Protein AF-A0A1B8P5H7-F1 (afdb_monomer)

Mean predicted aligned error: 11.36 Å

Structure (mmCIF, N/CA/C/O backbone):
data_AF-A0A1B8P5H7-F1
#
_entry.id   AF-A0A1B8P5H7-F1
#
loop_
_atom_site.group_PDB
_atom_site.id
_atom_site.type_symbol
_atom_site.label_atom_id
_atom_site.label_alt_id
_atom_site.label_comp_id
_atom_site.label_asym_id
_atom_site.label_entity_id
_atom_site.label_seq_id
_atom_site.pdbx_PDB_ins_code
_atom_site.Cartn_x
_atom_site.Cartn_y
_atom_site.Cartn_z
_atom_site.occupancy
_atom_site.B_iso_or_equiv
_atom_site.auth_seq_id
_atom_site.auth_comp_id
_atom_site.auth_asym_id
_atom_site.auth_atom_id
_atom_site.pdbx_PDB_model_num
ATOM 1 N N . MET A 1 1 ? -16.781 -9.753 8.080 1.00 88.38 1 MET A N 1
ATOM 2 C CA . MET A 1 1 ? -17.888 -10.670 7.690 1.00 88.38 1 MET A CA 1
ATOM 3 C C . MET A 1 1 ? -17.385 -12.105 7.788 1.00 88.38 1 MET A C 1
ATOM 5 O O . MET A 1 1 ? -16.204 -12.297 7.540 1.00 88.38 1 MET A O 1
ATOM 9 N N . ALA A 1 2 ? -18.211 -13.088 8.163 1.00 94.56 2 ALA A N 1
ATOM 10 C CA . ALA A 1 2 ? -17.795 -14.497 8.122 1.00 94.56 2 ALA A CA 1
ATOM 11 C C . ALA A 1 2 ? -17.475 -14.923 6.677 1.00 94.56 2 ALA A C 1
ATOM 13 O O . ALA A 1 2 ? -18.180 -14.524 5.748 1.00 94.56 2 ALA A O 1
ATOM 14 N N . ALA A 1 3 ? -16.404 -15.689 6.479 1.00 95.00 3 ALA A N 1
ATOM 15 C CA . ALA A 1 3 ? -16.025 -16.172 5.157 1.00 95.00 3 ALA A CA 1
ATOM 16 C C . ALA A 1 3 ? -16.989 -17.295 4.712 1.00 95.00 3 ALA A C 1
ATOM 18 O O . ALA A 1 3 ? -17.186 -18.250 5.467 1.00 95.00 3 ALA A O 1
ATOM 19 N N . PRO A 1 4 ? -17.603 -17.210 3.516 1.00 94.81 4 PRO A N 1
ATOM 20 C CA . PRO A 1 4 ? -18.541 -18.230 3.050 1.00 94.81 4 PRO A CA 1
ATOM 21 C C . PRO A 1 4 ? -17.896 -19.618 2.958 1.00 94.81 4 PRO A C 1
ATOM 23 O O . PRO A 1 4 ? -16.794 -19.756 2.435 1.00 94.81 4 PRO A O 1
ATOM 26 N N . GLY A 1 5 ? -18.595 -20.650 3.439 1.00 95.56 5 GLY A N 1
ATOM 27 C CA . GLY A 1 5 ? -18.156 -22.047 3.319 1.00 95.56 5 GLY A CA 1
ATOM 28 C C . GLY A 1 5 ? -17.014 -22.468 4.251 1.00 95.56 5 GLY A C 1
ATOM 29 O O . GLY A 1 5 ? -16.536 -23.592 4.130 1.00 95.56 5 GLY A O 1
ATOM 30 N N . LEU A 1 6 ? -16.583 -21.610 5.183 1.00 96.38 6 LEU A N 1
ATOM 31 C CA . LEU A 1 6 ? -15.494 -21.900 6.117 1.00 96.38 6 LEU A CA 1
ATOM 32 C C . LEU A 1 6 ? -15.963 -21.770 7.570 1.00 96.38 6 LEU A C 1
ATOM 34 O O . LEU A 1 6 ? -16.534 -20.755 7.968 1.00 96.38 6 LEU A O 1
ATOM 38 N N . SER A 1 7 ? -15.683 -22.787 8.387 1.00 94.88 7 SER A N 1
ATOM 39 C CA . SER A 1 7 ? -15.862 -22.701 9.837 1.00 94.88 7 SER A CA 1
ATOM 40 C C . SER A 1 7 ? -14.762 -21.830 10.446 1.00 94.88 7 SER A C 1
ATOM 42 O O . SER A 1 7 ? -13.586 -22.072 10.180 1.00 94.88 7 SER A O 1
ATOM 44 N N . ASN A 1 8 ? -15.128 -20.873 11.306 1.00 96.12 8 ASN A N 1
ATOM 45 C CA . ASN A 1 8 ? -14.177 -20.050 12.067 1.00 96.12 8 ASN A CA 1
ATOM 46 C C . ASN A 1 8 ? -13.238 -19.182 11.198 1.00 96.12 8 ASN A C 1
ATOM 48 O O . ASN A 1 8 ? -12.050 -19.052 11.491 1.00 96.12 8 ASN A O 1
ATOM 52 N N . ALA A 1 9 ? -13.757 -18.594 10.118 1.00 97.12 9 ALA A N 1
ATOM 53 C CA . ALA A 1 9 ? -13.001 -17.698 9.247 1.00 97.12 9 ALA A CA 1
ATOM 54 C C . ALA A 1 9 ? -13.746 -16.379 9.007 1.00 97.12 9 ALA A C 1
ATOM 56 O O . ALA A 1 9 ? -14.971 -16.350 8.863 1.00 97.12 9 ALA A O 1
ATOM 57 N N . TRP A 1 10 ? -12.993 -15.279 8.924 1.00 97.06 10 TRP A N 1
ATOM 58 C CA . TRP A 1 10 ? -13.527 -13.930 8.741 1.00 97.06 10 TRP A CA 1
ATOM 59 C C . TRP A 1 10 ? -12.753 -13.155 7.677 1.00 97.06 10 TRP A C 1
ATOM 61 O O . TRP A 1 10 ? -11.542 -13.285 7.542 1.00 97.06 10 TRP A O 1
ATOM 71 N N . ILE A 1 11 ? -13.478 -12.308 6.949 1.00 95.00 11 ILE A N 1
ATOM 72 C CA . ILE A 1 11 ? -12.952 -11.344 5.986 1.00 95.00 11 ILE A CA 1
ATOM 73 C C . ILE A 1 11 ? -12.923 -9.974 6.660 1.00 95.00 11 ILE A C 1
ATOM 75 O O . ILE A 1 11 ? -13.972 -9.461 7.086 1.00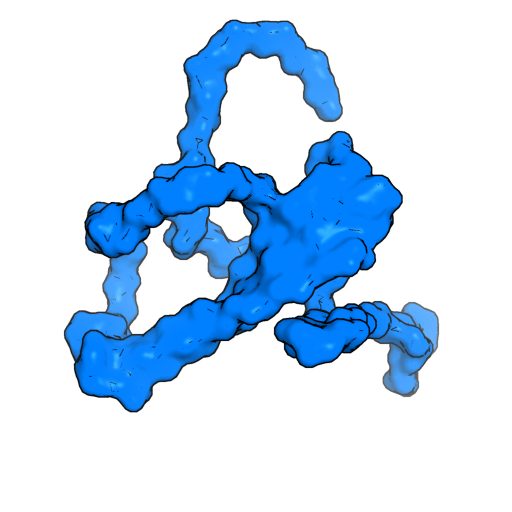 95.00 11 ILE A O 1
ATOM 79 N N . VAL A 1 12 ? -11.725 -9.395 6.727 1.00 95.94 12 VAL A N 1
ATOM 80 C CA . VAL A 1 12 ? -11.506 -8.006 7.140 1.00 95.94 12 VAL A CA 1
ATOM 81 C C . VAL A 1 12 ? -12.049 -7.085 6.037 1.00 95.94 12 VAL A C 1
ATOM 83 O O 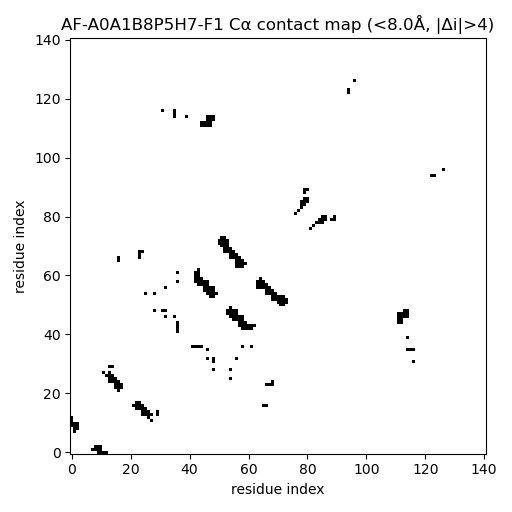. VAL A 1 12 ? -11.755 -7.309 4.857 1.00 95.94 12 VAL A O 1
ATOM 86 N N . PRO A 1 13 ? -12.913 -6.108 6.363 1.00 96.00 13 PRO A N 1
ATOM 87 C CA . PRO A 1 13 ? -13.400 -5.162 5.371 1.00 96.00 13 PRO A CA 1
ATOM 88 C C . PRO A 1 13 ? -12.282 -4.202 4.956 1.00 96.00 13 PRO A C 1
ATOM 90 O O . PRO A 1 13 ? -11.480 -3.784 5.783 1.00 96.00 13 PRO A O 1
ATOM 93 N N . GLY A 1 14 ? -12.290 -3.809 3.683 1.00 96.31 14 GLY A N 1
ATOM 94 C CA . GLY A 1 14 ? -11.490 -2.677 3.227 1.00 96.31 14 GLY A CA 1
ATOM 95 C C . GLY A 1 14 ? -12.060 -1.344 3.718 1.00 96.31 14 GLY A C 1
ATOM 96 O O . GLY A 1 14 ? -13.134 -1.288 4.327 1.00 96.31 14 GLY A O 1
ATOM 97 N N . LEU A 1 15 ? -11.362 -0.260 3.394 1.00 96.94 15 LEU A N 1
ATOM 98 C CA . LEU A 1 15 ? -11.738 1.099 3.774 1.00 96.94 15 LEU A CA 1
ATOM 99 C C . LEU A 1 15 ? -12.077 1.941 2.547 1.00 96.94 15 LEU A C 1
ATOM 101 O O . LEU A 1 15 ? -11.575 1.703 1.447 1.00 96.94 15 LEU A O 1
ATOM 105 N N . LYS A 1 16 ? -12.925 2.950 2.755 1.00 97.31 16 LYS A N 1
ATOM 106 C CA . LYS A 1 16 ? -13.218 3.987 1.766 1.00 97.31 16 LYS A CA 1
ATOM 107 C C . LYS A 1 16 ? -13.197 5.366 2.411 1.00 97.31 16 LYS A C 1
ATOM 109 O O . LYS A 1 16 ? -13.643 5.510 3.549 1.00 97.31 16 LYS A O 1
ATOM 114 N N . VAL A 1 17 ? -12.753 6.363 1.659 1.00 96.81 17 VAL A N 1
ATOM 115 C CA . VAL A 1 17 ? -12.954 7.784 1.958 1.00 96.81 17 VAL A CA 1
ATOM 116 C C . VAL A 1 17 ? -13.940 8.332 0.938 1.00 96.81 17 VAL A C 1
ATOM 118 O O . VAL A 1 17 ? -13.862 7.997 -0.242 1.00 96.81 17 VAL A O 1
ATOM 121 N N . VAL A 1 18 ? -14.908 9.117 1.409 1.00 96.31 18 VAL A N 1
ATOM 122 C CA . VAL A 1 18 ? -15.905 9.780 0.564 1.00 96.31 18 VAL A CA 1
ATOM 123 C C . VAL A 1 18 ? -16.097 11.198 1.091 1.00 96.31 18 VAL A C 1
ATOM 125 O O . VAL A 1 18 ? -16.643 11.386 2.178 1.00 96.31 18 VAL A O 1
ATOM 128 N N . ARG A 1 19 ? -15.602 12.174 0.334 1.00 95.12 19 ARG A N 1
ATOM 129 C CA . ARG A 1 19 ? -15.739 13.622 0.528 1.00 95.12 19 ARG A CA 1
ATOM 130 C C . ARG A 1 19 ? -15.949 14.262 -0.848 1.00 95.12 19 ARG A C 1
ATOM 132 O O . ARG A 1 19 ? -15.686 13.616 -1.861 1.00 95.12 19 ARG A O 1
ATOM 139 N N . ASP A 1 20 ? -16.403 15.508 -0.890 1.00 95.06 20 ASP A N 1
ATOM 140 C CA . ASP A 1 20 ? -16.727 16.185 -2.156 1.00 95.06 20 ASP A CA 1
ATOM 141 C C . ASP A 1 20 ? -15.514 16.323 -3.096 1.00 95.06 20 ASP A C 1
ATOM 143 O O . ASP A 1 20 ? -15.665 16.289 -4.315 1.00 95.06 20 ASP A O 1
ATOM 147 N N . ASP A 1 21 ? -14.309 16.441 -2.536 1.00 94.50 21 ASP A N 1
ATOM 148 C CA . ASP A 1 21 ? -13.041 16.619 -3.249 1.00 94.50 21 ASP A CA 1
ATOM 149 C C . ASP A 1 21 ? -12.184 15.345 -3.328 1.00 94.50 21 ASP A C 1
ATOM 151 O O . ASP A 1 21 ? -11.164 15.333 -4.021 1.00 94.50 21 ASP A O 1
ATOM 155 N N . HIS A 1 22 ? -12.573 14.274 -2.627 1.00 93.31 22 HIS A N 1
ATOM 156 C CA . HIS A 1 22 ? -11.759 13.069 -2.496 1.00 93.31 22 HIS A CA 1
ATOM 157 C C . HIS A 1 22 ? -12.596 11.805 -2.294 1.00 93.31 22 HIS A C 1
ATOM 159 O O . HIS A 1 22 ? -13.338 11.663 -1.317 1.00 93.31 22 HIS A O 1
ATOM 165 N N . VAL A 1 23 ? -12.422 10.843 -3.199 1.00 96.69 23 VAL A N 1
ATOM 166 C CA . VAL A 1 23 ? -13.029 9.512 -3.113 1.00 96.69 23 VAL A CA 1
ATOM 167 C C . VAL A 1 23 ? -11.946 8.474 -3.346 1.00 96.69 23 VAL A C 1
ATOM 169 O O . VAL A 1 23 ? -11.295 8.473 -4.388 1.00 96.69 23 VAL A O 1
ATOM 172 N N . ASP A 1 24 ? -11.765 7.574 -2.385 1.00 97.50 24 ASP A N 1
ATOM 173 C CA . ASP A 1 24 ? -10.683 6.594 -2.438 1.00 97.50 24 ASP A CA 1
ATOM 174 C C . ASP A 1 24 ? -11.066 5.289 -1.737 1.00 97.50 24 ASP A C 1
ATOM 176 O O . ASP A 1 24 ? -11.937 5.264 -0.862 1.00 97.50 24 ASP A O 1
ATOM 180 N N . VAL A 1 25 ? -10.418 4.192 -2.126 1.00 97.69 25 VAL A N 1
ATOM 181 C CA . VAL A 1 25 ? -10.640 2.846 -1.588 1.00 97.69 25 VAL A CA 1
ATOM 182 C C . VAL A 1 25 ? -9.320 2.103 -1.370 1.00 97.69 25 VAL A C 1
ATOM 184 O O . VAL A 1 25 ? -8.349 2.245 -2.120 1.00 97.69 25 VAL A O 1
ATOM 187 N N . MET A 1 26 ? -9.291 1.248 -0.352 1.00 96.62 26 MET A N 1
ATOM 188 C CA . MET A 1 26 ? -8.218 0.273 -0.137 1.00 96.62 26 MET A CA 1
ATOM 189 C C . MET A 1 26 ? -8.780 -1.047 0.387 1.00 96.62 26 MET A C 1
ATOM 191 O O . MET A 1 26 ? -9.878 -1.079 0.957 1.00 96.62 26 MET A O 1
ATOM 195 N N . ARG A 1 27 ? -8.046 -2.141 0.165 1.00 96.50 27 ARG A N 1
ATOM 196 C CA . ARG A 1 27 ? -8.417 -3.475 0.642 1.00 96.50 27 ARG A CA 1
ATOM 197 C C . ARG A 1 27 ? -7.162 -4.329 0.815 1.00 96.50 27 ARG A C 1
ATOM 199 O O . ARG A 1 27 ? -6.583 -4.798 -0.160 1.00 96.50 27 ARG A O 1
ATOM 206 N N . GLY A 1 28 ? -6.843 -4.626 2.067 1.00 95.38 28 GLY A N 1
ATOM 207 C CA . GLY A 1 28 ? -5.657 -5.342 2.517 1.00 95.38 28 GLY A CA 1
ATOM 208 C C . GLY A 1 28 ? -4.616 -4.401 3.126 1.00 95.38 28 GLY A C 1
ATOM 209 O O . GLY A 1 28 ? -3.998 -4.743 4.136 1.00 95.38 28 GLY A O 1
ATOM 210 N N . GLU A 1 29 ? -4.441 -3.202 2.565 1.00 97.19 29 GLU A N 1
ATOM 211 C CA . GLU A 1 29 ? -3.478 -2.211 3.056 1.00 97.19 29 GLU A CA 1
ATOM 212 C C . GLU A 1 29 ? -3.843 -1.667 4.442 1.00 97.19 29 GLU A C 1
ATOM 214 O O . GLU A 1 29 ? -2.947 -1.315 5.210 1.00 97.19 29 GLU A O 1
ATOM 219 N N . GLU A 1 30 ? -5.127 -1.669 4.818 1.00 95.56 30 GLU A N 1
ATOM 220 C CA . GLU A 1 30 ? -5.567 -1.259 6.154 1.00 95.56 30 GLU A CA 1
ATOM 221 C C . GLU A 1 30 ? -4.925 -2.109 7.255 1.00 95.56 30 GLU A C 1
ATOM 223 O O . GLU A 1 30 ? -4.481 -1.585 8.276 1.00 95.56 30 GLU A O 1
ATOM 228 N N . VAL A 1 31 ? -4.797 -3.418 7.021 1.00 95.31 31 VAL A N 1
ATOM 229 C CA . VAL A 1 31 ? -4.181 -4.345 7.975 1.00 95.31 31 VAL A CA 1
ATOM 230 C C . VAL A 1 31 ? -2.684 -4.066 8.096 1.00 95.31 31 VAL A C 1
ATOM 232 O O . VAL A 1 31 ? -2.137 -4.090 9.198 1.00 95.31 31 VAL A O 1
ATOM 235 N N . GLN A 1 32 ? -2.022 -3.755 6.978 1.00 94.88 32 GLN A N 1
ATOM 236 C CA . GLN A 1 32 ? -0.604 -3.396 6.972 1.00 94.88 32 GLN A CA 1
ATOM 237 C C . GLN A 1 32 ? -0.352 -2.079 7.709 1.00 94.88 32 GLN A C 1
ATOM 239 O O . GLN A 1 32 ? 0.603 -2.002 8.476 1.00 94.88 32 GLN A O 1
ATOM 244 N N . ALA A 1 33 ? -1.210 -1.071 7.525 1.00 93.88 33 ALA A N 1
ATOM 245 C CA . ALA A 1 33 ? -1.096 0.220 8.199 1.00 93.88 33 ALA A CA 1
ATOM 246 C C . ALA A 1 33 ? -1.227 0.088 9.726 1.00 93.88 33 ALA A C 1
ATOM 248 O O . ALA A 1 33 ? -0.395 0.620 10.461 1.00 93.88 33 ALA A O 1
ATOM 249 N N . PHE A 1 34 ? -2.223 -0.660 10.214 1.00 93.44 34 PHE A N 1
ATOM 250 C CA . PHE A 1 34 ? -2.364 -0.906 11.652 1.00 93.44 34 PHE A CA 1
ATOM 251 C C . PHE A 1 34 ? -1.218 -1.756 12.208 1.00 93.44 34 PHE A C 1
ATOM 253 O O . PHE A 1 34 ? -0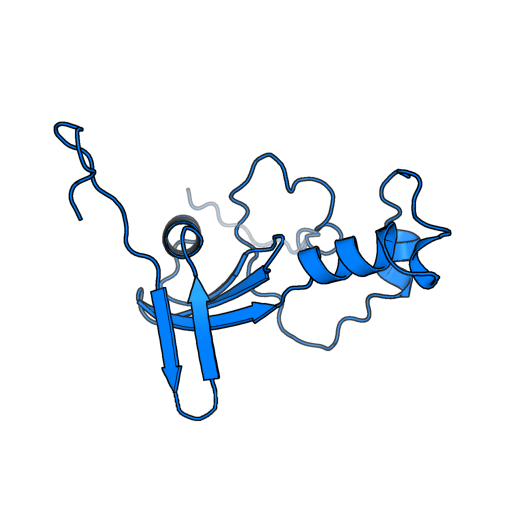.662 -1.416 13.248 1.00 93.44 34 PHE A O 1
ATOM 260 N N . GLY A 1 35 ?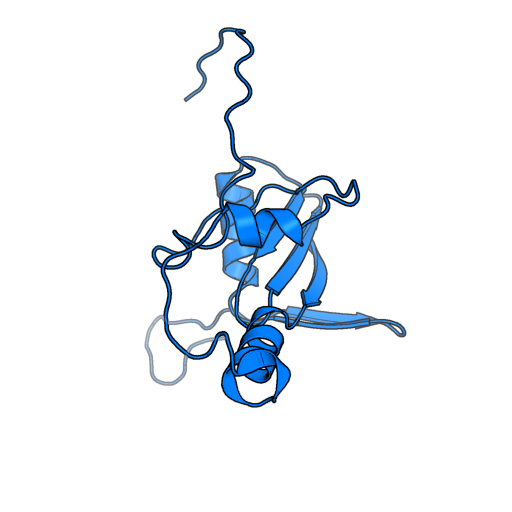 -0.791 -2.802 11.492 1.00 93.62 35 GLY A N 1
ATOM 261 C CA . GLY A 1 35 ? 0.372 -3.597 11.894 1.00 93.62 35 GLY A CA 1
ATOM 262 C C . GLY A 1 35 ? 1.655 -2.762 11.962 1.00 93.62 35 GLY A C 1
ATOM 263 O O . GLY A 1 35 ? 2.431 -2.879 12.907 1.00 93.62 35 GLY A O 1
ATOM 264 N N . ALA A 1 36 ? 1.855 -1.867 10.994 1.00 91.00 36 ALA A N 1
ATOM 265 C CA . ALA A 1 36 ? 2.951 -0.910 10.979 1.00 91.00 36 ALA A CA 1
ATOM 266 C C . ALA A 1 36 ? 2.915 0.031 12.190 1.00 91.00 36 ALA A C 1
ATOM 268 O O . ALA A 1 36 ? 3.966 0.276 12.780 1.00 91.00 36 ALA A O 1
ATOM 269 N N . LEU A 1 37 ? 1.738 0.537 12.568 1.00 89.56 37 LEU A N 1
ATOM 270 C CA . LEU A 1 37 ? 1.562 1.397 13.738 1.00 89.56 37 LEU A CA 1
ATOM 271 C C . LEU A 1 37 ? 1.983 0.676 15.025 1.00 89.56 37 LEU A C 1
ATOM 273 O O . LEU A 1 37 ? 2.826 1.183 15.762 1.00 89.56 37 LEU A O 1
ATOM 277 N N . THR A 1 38 ? 1.479 -0.547 15.226 1.00 90.69 38 THR A N 1
ATOM 278 C CA . THR A 1 38 ? 1.814 -1.392 16.381 1.00 90.69 38 THR A CA 1
ATOM 279 C C . THR A 1 38 ? 3.310 -1.692 16.457 1.00 90.69 38 THR A C 1
ATOM 281 O O . THR A 1 38 ? 3.910 -1.568 17.518 1.00 90.69 38 THR A O 1
ATOM 284 N N . LEU A 1 39 ? 3.944 -2.040 15.333 1.00 92.12 39 LEU A N 1
ATOM 285 C CA . LEU A 1 39 ? 5.385 -2.328 15.285 1.00 92.12 39 LEU A CA 1
ATOM 286 C C . LEU A 1 39 ? 6.267 -1.085 15.468 1.00 92.12 39 LEU A C 1
ATOM 288 O O . LEU A 1 39 ? 7.460 -1.214 15.730 1.00 92.12 39 LEU A O 1
ATOM 292 N N . SER A 1 40 ? 5.707 0.108 15.275 1.00 88.50 40 SER A N 1
ATOM 293 C CA . SER A 1 40 ? 6.432 1.373 15.408 1.00 88.50 40 SER A CA 1
ATOM 294 C C . SER A 1 40 ? 6.362 1.962 16.818 1.00 88.50 40 SER A C 1
ATOM 296 O O . SER A 1 40 ? 6.984 3.000 17.034 1.00 88.50 40 SER A O 1
ATOM 298 N N . ASP A 1 41 ? 5.600 1.340 17.726 1.00 90.69 41 ASP A N 1
ATOM 299 C CA . ASP A 1 41 ? 5.324 1.819 19.089 1.00 90.69 41 ASP A CA 1
ATOM 300 C C . ASP A 1 41 ? 4.934 3.309 19.124 1.00 90.69 41 ASP A C 1
ATOM 302 O O . ASP A 1 41 ? 5.477 4.135 19.858 1.00 90.69 41 ASP A O 1
ATOM 306 N N . THR A 1 42 ? 4.029 3.696 18.220 1.00 90.00 42 THR A N 1
ATOM 307 C CA . THR A 1 42 ? 3.541 5.071 18.105 1.00 90.00 42 THR A CA 1
ATOM 308 C C . THR A 1 42 ? 2.037 5.088 17.902 1.00 90.00 42 THR A C 1
ATOM 310 O O . THR A 1 42 ? 1.488 4.200 17.263 1.00 90.00 42 THR A O 1
ATOM 313 N N . ALA A 1 43 ? 1.366 6.119 18.412 1.00 89.81 43 ALA A N 1
ATOM 314 C CA . ALA A 1 43 ? -0.079 6.279 18.261 1.00 89.81 43 ALA A CA 1
ATOM 315 C C . ALA A 1 43 ? -0.472 7.017 16.969 1.00 89.81 43 ALA A C 1
ATOM 317 O O . ALA A 1 43 ? -1.628 6.969 16.558 1.00 89.81 43 ALA A O 1
ATOM 318 N N . SER A 1 44 ? 0.463 7.712 16.317 1.00 93.56 44 SER A N 1
ATOM 319 C CA . SER A 1 44 ? 0.172 8.548 15.148 1.00 93.56 44 SER A CA 1
ATOM 320 C C . SER A 1 44 ? 1.319 8.514 14.147 1.00 93.56 44 SER A C 1
ATOM 322 O O . SER A 1 44 ? 2.488 8.422 14.515 1.00 93.56 44 SER A O 1
ATOM 324 N N . GLY A 1 45 ? 1.005 8.659 12.865 1.00 91.31 45 GLY A N 1
ATOM 325 C CA . GLY A 1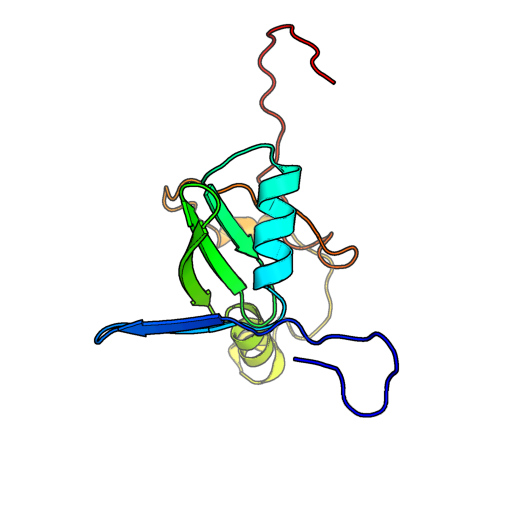 45 ? 2.013 8.706 11.819 1.00 91.31 45 GLY A CA 1
ATOM 326 C C . GLY A 1 45 ? 1.427 8.812 10.421 1.00 91.31 45 GLY A C 1
ATOM 327 O O . GLY A 1 45 ? 0.221 8.721 10.206 1.00 91.31 45 GLY A O 1
ATOM 328 N N . LEU A 1 46 ? 2.318 8.992 9.454 1.00 93.69 46 LEU A N 1
ATOM 329 C CA . LEU A 1 46 ? 2.002 8.861 8.039 1.00 93.69 46 LEU A CA 1
ATOM 330 C C . LEU A 1 46 ? 2.713 7.596 7.535 1.00 93.69 46 LEU A C 1
ATOM 332 O O . LEU A 1 46 ? 3.911 7.421 7.744 1.00 93.69 46 LEU A O 1
ATOM 336 N N . CYS A 1 47 ? 1.975 6.673 6.936 1.00 91.94 47 CYS A N 1
ATOM 337 C CA . CYS A 1 47 ? 2.506 5.407 6.444 1.00 91.94 47 CYS A CA 1
ATOM 338 C C . CYS A 1 47 ? 2.458 5.404 4.917 1.00 91.94 47 CYS A C 1
ATOM 340 O O . CYS A 1 47 ? 1.426 5.721 4.330 1.00 91.94 47 CYS A O 1
ATOM 342 N N . CYS A 1 48 ? 3.571 5.055 4.275 1.00 93.44 48 CYS A N 1
ATOM 343 C CA . CYS A 1 48 ? 3.610 4.810 2.838 1.00 93.44 48 CYS A CA 1
ATOM 344 C C . CYS A 1 48 ? 3.671 3.300 2.599 1.00 93.44 48 CYS A C 1
ATOM 346 O O . CYS A 1 48 ? 4.593 2.636 3.076 1.00 93.44 48 CYS A O 1
ATOM 348 N N . LEU A 1 49 ? 2.691 2.778 1.864 1.00 94.25 49 LEU A N 1
ATOM 349 C CA . LEU A 1 49 ? 2.549 1.372 1.500 1.00 94.25 49 LEU A CA 1
ATOM 350 C C . LEU A 1 49 ? 2.716 1.253 -0.023 1.00 94.25 49 LEU A C 1
ATOM 352 O O . LEU A 1 49 ? 1.735 1.395 -0.759 1.00 94.25 49 LEU A O 1
ATOM 356 N N . PRO A 1 50 ? 3.958 1.087 -0.521 1.00 93.31 50 PRO A N 1
ATOM 357 C CA . PRO A 1 50 ? 4.228 1.048 -1.952 1.00 93.31 50 PRO A CA 1
ATOM 358 C C . PRO A 1 50 ? 3.718 -0.249 -2.592 1.00 93.31 50 PRO A C 1
ATOM 360 O O . PRO A 1 50 ? 3.820 -1.332 -2.015 1.00 93.31 50 PRO A O 1
ATOM 363 N N . GLY A 1 51 ? 3.227 -0.144 -3.827 1.00 91.31 51 GLY A N 1
ATOM 364 C CA . GLY A 1 51 ? 2.719 -1.268 -4.613 1.00 91.31 51 GLY A CA 1
ATOM 36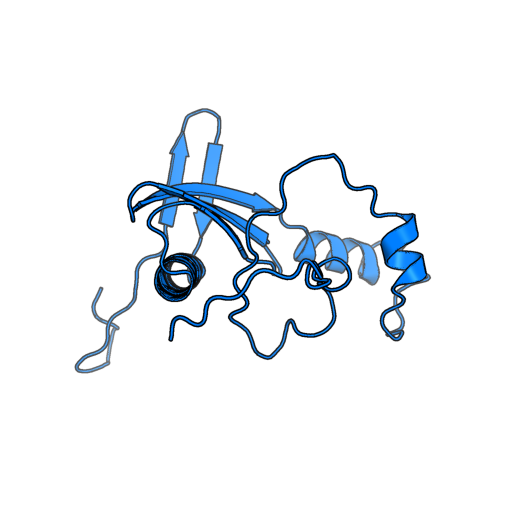5 C C . GLY A 1 51 ? 2.232 -0.822 -5.992 1.00 91.31 51 GLY A C 1
ATOM 366 O O . GLY A 1 51 ? 2.543 0.288 -6.430 1.00 91.31 51 GLY A O 1
ATOM 367 N N . THR A 1 52 ? 1.438 -1.663 -6.666 1.00 93.62 52 THR A N 1
ATOM 368 C CA . THR A 1 52 ? 0.742 -1.290 -7.915 1.00 93.62 52 THR A CA 1
ATOM 369 C C . THR A 1 52 ? -0.028 0.017 -7.727 1.00 93.62 52 THR A C 1
ATOM 371 O O . THR A 1 52 ? 0.109 0.948 -8.523 1.00 93.62 52 THR A O 1
ATOM 374 N N . HIS A 1 53 ? -0.745 0.114 -6.604 1.00 95.44 53 HIS A N 1
ATOM 375 C CA . HIS A 1 53 ? -1.400 1.316 -6.100 1.00 95.44 53 HIS A CA 1
ATOM 376 C C . HIS A 1 53 ? -0.778 1.681 -4.754 1.00 95.44 53 HIS A C 1
ATOM 378 O O . HIS A 1 53 ? -1.125 1.104 -3.728 1.00 95.44 53 HIS A O 1
ATOM 384 N N . SER A 1 54 ? 0.162 2.621 -4.751 1.00 94.75 54 SER A N 1
ATOM 385 C CA . SER A 1 54 ? 0.810 3.067 -3.519 1.00 94.75 54 SER A CA 1
ATOM 386 C C . SER A 1 54 ? -0.190 3.823 -2.649 1.00 94.75 54 SER A C 1
ATOM 388 O O . SER A 1 54 ? -0.817 4.772 -3.121 1.00 94.75 54 SER A O 1
ATOM 390 N N . LYS A 1 55 ? -0.329 3.431 -1.381 1.00 96.31 55 LYS A N 1
ATOM 391 C CA . LYS A 1 55 ? -1.215 4.107 -0.423 1.00 96.31 55 LYS A CA 1
ATOM 392 C C . LYS A 1 55 ? -0.394 4.969 0.528 1.00 96.31 55 LYS A C 1
ATOM 394 O O . LYS A 1 55 ? 0.569 4.494 1.126 1.00 96.31 55 LYS A O 1
ATOM 399 N N . TRP A 1 56 ? -0.799 6.220 0.697 1.00 96.56 56 TRP A N 1
ATOM 400 C CA . TRP A 1 56 ? -0.339 7.090 1.775 1.00 96.56 56 TRP A CA 1
ATOM 401 C C . TRP A 1 56 ? -1.441 7.179 2.816 1.00 96.56 56 TRP A C 1
ATOM 403 O O . TRP A 1 56 ? -2.521 7.672 2.516 1.00 96.56 56 TRP A O 1
ATOM 413 N N . VAL A 1 57 ? -1.182 6.679 4.019 1.00 96.44 57 VAL A N 1
ATOM 414 C CA . VAL A 1 57 ? -2.187 6.476 5.066 1.00 96.44 57 VAL A CA 1
ATOM 415 C C . VAL A 1 57 ? -1.868 7.350 6.269 1.00 96.44 57 VAL A C 1
ATOM 417 O O . VAL A 1 57 ? -0.771 7.268 6.821 1.00 96.44 57 VAL A O 1
ATOM 420 N N . ARG A 1 58 ? -2.824 8.179 6.690 1.00 96.12 58 ARG A N 1
ATOM 421 C CA . ARG A 1 58 ? -2.721 9.022 7.883 1.00 96.12 58 ARG A CA 1
ATOM 422 C C . ARG A 1 58 ? -3.343 8.311 9.080 1.00 96.12 58 ARG A C 1
ATOM 424 O O . ARG A 1 58 ? -4.510 7.922 9.045 1.00 96.12 58 ARG A O 1
ATOM 431 N N . LEU A 1 59 ? -2.549 8.172 10.133 1.00 95.19 59 LEU A N 1
ATOM 432 C CA . LEU A 1 59 ? -2.929 7.578 11.406 1.00 95.19 59 LEU A CA 1
ATOM 433 C C . LEU A 1 59 ? -2.798 8.637 12.500 1.00 95.19 59 LEU A C 1
ATOM 435 O O . LEU A 1 59 ? -1.747 9.262 12.641 1.00 95.19 59 LEU A O 1
ATOM 439 N N . GLU A 1 60 ? -3.851 8.835 13.280 1.00 95.50 60 GLU A N 1
ATOM 440 C CA . GLU A 1 60 ? -3.887 9.774 14.397 1.00 95.50 60 GLU A CA 1
ATOM 441 C C . GLU A 1 60 ? -4.585 9.117 15.580 1.00 95.50 60 GLU A C 1
ATOM 443 O O . GLU A 1 60 ? -5.716 8.652 15.446 1.00 95.50 60 GLU A O 1
ATOM 448 N N . GLN A 1 61 ? -3.915 9.079 16.734 1.00 94.94 61 GLN A N 1
ATOM 449 C CA . GLN A 1 61 ? -4.467 8.519 17.973 1.00 94.94 61 GLN A CA 1
ATOM 450 C C . GLN A 1 61 ? -5.041 7.106 17.760 1.00 94.94 61 GLN A C 1
ATOM 452 O O . GLN A 1 61 ? -6.188 6.828 18.098 1.00 94.94 61 GLN A O 1
ATOM 457 N N . GLU A 1 62 ? -4.247 6.238 17.128 1.00 93.19 62 GLU A N 1
ATOM 458 C CA . GLU A 1 62 ? -4.570 4.840 16.816 1.00 93.19 62 GLU A CA 1
ATOM 459 C C . GLU A 1 62 ? -5.726 4.655 15.825 1.00 93.19 62 GLU A C 1
ATOM 461 O O . GLU A 1 62 ? -6.259 3.557 15.657 1.00 93.19 62 GLU A O 1
ATOM 466 N N . ARG A 1 63 ? -6.100 5.717 15.104 1.00 95.06 63 ARG A N 1
ATOM 467 C CA . ARG A 1 63 ? -7.162 5.690 14.097 1.00 95.06 63 ARG A CA 1
ATOM 468 C C . ARG A 1 63 ? -6.636 6.067 12.729 1.00 95.06 63 ARG A C 1
ATOM 470 O O . ARG A 1 63 ? -5.904 7.036 12.578 1.00 95.06 63 ARG A O 1
ATOM 477 N N . LEU A 1 64 ? -7.090 5.347 11.712 1.00 94.81 64 LEU A N 1
ATOM 478 C CA . LEU A 1 64 ? -6.894 5.737 10.321 1.00 94.81 64 LEU A CA 1
ATOM 479 C C . LEU A 1 64 ? -7.884 6.855 9.982 1.00 94.81 64 LEU A C 1
ATOM 481 O O . LEU A 1 64 ? -9.095 6.628 9.978 1.00 94.81 64 LEU A O 1
ATOM 485 N N . THR A 1 65 ? -7.374 8.065 9.752 1.00 95.75 65 THR A N 1
ATOM 486 C CA . THR A 1 65 ? -8.197 9.269 9.540 1.00 95.75 65 THR A CA 1
ATOM 487 C C . THR A 1 65 ? -8.341 9.646 8.074 1.00 95.75 65 THR A C 1
ATOM 489 O O . THR A 1 65 ? -9.353 10.237 7.691 1.00 95.75 65 THR A O 1
ATOM 492 N N . ASP A 1 66 ? -7.355 9.301 7.247 1.00 96.06 66 ASP A N 1
ATOM 493 C CA . ASP A 1 66 ? -7.384 9.577 5.815 1.00 96.06 66 ASP A CA 1
ATOM 494 C C . ASP A 1 66 ? -6.397 8.700 5.045 1.00 96.06 66 ASP A C 1
ATOM 496 O O . ASP A 1 66 ? -5.451 8.151 5.621 1.00 96.06 66 ASP A O 1
ATOM 500 N N . PHE A 1 67 ? -6.578 8.611 3.732 1.00 97.12 67 PHE A N 1
ATOM 501 C CA . PHE A 1 67 ? -5.572 8.047 2.845 1.00 97.12 67 PHE A CA 1
ATOM 502 C C . PHE A 1 67 ? -5.698 8.556 1.415 1.00 97.12 67 PHE A C 1
ATOM 504 O O . PHE A 1 67 ? -6.769 8.964 0.977 1.00 97.12 67 PHE A O 1
ATOM 511 N N . THR A 1 68 ? -4.600 8.468 0.670 1.00 96.69 68 THR A N 1
ATOM 512 C CA . THR A 1 68 ? -4.559 8.785 -0.759 1.00 96.69 68 THR A CA 1
ATOM 513 C C . THR A 1 68 ? -3.822 7.701 -1.529 1.00 96.69 68 THR A C 1
ATOM 515 O O . THR A 1 68 ? -2.746 7.245 -1.129 1.00 96.69 68 THR A O 1
ATOM 518 N N . THR A 1 69 ? -4.389 7.320 -2.663 1.00 96.50 69 THR A N 1
ATOM 519 C CA . THR A 1 69 ? -3.833 6.358 -3.602 1.00 96.50 69 THR A CA 1
ATOM 520 C C . THR A 1 69 ? -3.076 7.054 -4.723 1.00 96.50 69 THR A C 1
ATOM 522 O O . THR A 1 69 ? -3.601 7.931 -5.401 1.00 96.50 69 THR A O 1
ATOM 525 N N . ALA A 1 70 ? -1.859 6.589 -4.990 1.00 95.31 70 ALA A N 1
ATOM 526 C CA . ALA A 1 70 ? -1.106 6.920 -6.188 1.00 95.31 70 ALA A CA 1
ATOM 527 C C . ALA A 1 70 ? -0.845 5.641 -6.994 1.00 95.31 70 ALA A C 1
ATOM 529 O O . ALA A 1 70 ? -0.169 4.726 -6.526 1.00 95.31 70 ALA A O 1
ATOM 530 N N . MET A 1 71 ? -1.341 5.571 -8.230 1.00 96.19 71 MET A N 1
ATOM 531 C CA . MET A 1 71 ? -1.179 4.411 -9.127 1.00 96.19 71 MET A CA 1
ATOM 532 C C . MET A 1 71 ? 0.226 4.345 -9.755 1.00 96.19 71 MET A C 1
ATOM 534 O O . MET A 1 71 ? 0.381 4.038 -10.932 1.00 96.19 71 MET A O 1
ATOM 538 N N . THR A 1 72 ? 1.270 4.689 -8.996 1.00 93.31 72 THR A N 1
ATOM 539 C CA . THR A 1 72 ? 2.646 4.827 -9.498 1.00 93.31 72 THR A CA 1
ATOM 540 C C . THR A 1 72 ? 3.192 3.529 -10.080 1.00 93.31 72 THR A C 1
ATOM 542 O O . THR A 1 72 ? 3.846 3.570 -11.117 1.00 93.31 72 THR A O 1
ATOM 545 N N . GLY A 1 73 ? 2.910 2.382 -9.453 1.00 93.25 73 GLY A N 1
ATOM 546 C CA . GLY A 1 73 ? 3.354 1.076 -9.939 1.00 93.25 73 GLY A CA 1
ATOM 547 C C . GLY A 1 73 ? 2.642 0.653 -11.225 1.00 93.25 73 GLY A C 1
ATOM 548 O O . GLY A 1 73 ? 3.295 0.214 -12.170 1.00 93.25 73 GLY A O 1
ATOM 549 N N . GLU A 1 74 ? 1.320 0.836 -11.291 1.00 96.31 74 GLU A N 1
ATOM 550 C CA . GLU A 1 74 ? 0.539 0.575 -12.508 1.00 96.31 74 GLU A CA 1
ATOM 551 C C . GLU A 1 74 ? 0.968 1.488 -13.659 1.00 96.31 74 GLU A C 1
ATOM 553 O O . GLU A 1 74 ? 1.225 1.013 -14.764 1.00 96.31 74 GLU A O 1
ATOM 558 N N . LEU A 1 75 ? 1.124 2.786 -13.388 1.00 95.69 75 LEU A N 1
ATOM 559 C CA . LEU A 1 75 ? 1.572 3.755 -14.379 1.00 95.69 75 LEU A CA 1
ATOM 560 C C . LEU A 1 75 ? 2.985 3.432 -14.874 1.00 95.69 75 LEU A C 1
ATOM 562 O O . LEU A 1 75 ? 3.221 3.449 -16.078 1.00 95.69 75 LEU A O 1
ATOM 566 N N . PHE A 1 76 ? 3.912 3.093 -13.974 1.00 93.56 76 PHE A N 1
ATOM 567 C CA . PHE A 1 76 ? 5.258 2.664 -14.353 1.00 93.56 76 PHE A CA 1
ATOM 568 C C . PHE A 1 76 ? 5.214 1.444 -15.275 1.00 93.56 76 PHE A C 1
ATOM 570 O O . PHE A 1 76 ? 5.874 1.436 -16.312 1.00 93.56 76 PHE A O 1
ATOM 577 N N . HIS A 1 77 ? 4.407 0.434 -14.939 1.00 94.38 77 HIS A N 1
ATOM 578 C CA . HIS A 1 77 ? 4.247 -0.755 -15.772 1.00 94.38 77 HIS A CA 1
ATOM 579 C C . HIS A 1 77 ? 3.667 -0.410 -17.153 1.00 94.38 77 HIS A C 1
ATOM 581 O O . HIS A 1 77 ? 4.210 -0.829 -18.177 1.00 94.38 77 HIS A O 1
ATOM 587 N N . ALA A 1 78 ? 2.600 0.392 -17.192 1.00 96.75 78 ALA A N 1
ATOM 588 C CA . ALA A 1 78 ? 1.968 0.839 -18.427 1.00 96.75 78 ALA A CA 1
ATOM 589 C C . ALA A 1 78 ? 2.954 1.602 -19.323 1.00 96.75 78 ALA A C 1
ATOM 591 O O . ALA A 1 78 ? 3.113 1.261 -20.494 1.00 96.75 78 ALA A O 1
ATOM 592 N N . VAL A 1 79 ? 3.672 2.580 -18.764 1.00 95.56 79 VAL A N 1
ATOM 593 C CA . VAL A 1 79 ? 4.661 3.378 -19.501 1.00 95.56 79 VAL A CA 1
ATOM 594 C C . VAL A 1 79 ? 5.800 2.496 -20.006 1.00 95.56 79 VAL A C 1
ATOM 596 O O . VAL A 1 79 ? 6.117 2.533 -21.195 1.00 95.56 79 VAL A O 1
ATOM 599 N N . ARG A 1 80 ? 6.380 1.661 -19.139 1.00 94.00 80 ARG A N 1
ATOM 600 C CA . ARG A 1 80 ? 7.547 0.833 -19.463 1.00 94.00 80 ARG A CA 1
ATOM 601 C C . ARG A 1 80 ? 7.278 -0.172 -20.582 1.00 94.00 80 ARG A C 1
ATOM 603 O O . ARG A 1 80 ? 8.130 -0.370 -21.442 1.00 94.00 80 ARG A O 1
ATOM 610 N N . PHE A 1 81 ? 6.118 -0.821 -20.577 1.00 95.56 81 PHE A N 1
ATOM 611 C CA . PHE A 1 81 ? 5.866 -1.937 -21.491 1.00 95.56 81 PHE A CA 1
ATOM 612 C C . PHE A 1 81 ? 4.941 -1.582 -22.656 1.00 95.56 81 PHE A C 1
ATOM 614 O O . PHE A 1 81 ? 5.103 -2.131 -23.748 1.00 95.56 81 PHE A O 1
ATOM 621 N N . HIS A 1 82 ? 4.024 -0.632 -22.470 1.00 96.50 82 HIS A N 1
ATOM 622 C CA . HIS A 1 82 ? 2.929 -0.373 -23.409 1.00 96.50 82 HIS A CA 1
ATOM 623 C C . HIS A 1 82 ? 2.956 1.026 -24.035 1.00 96.50 82 HIS A C 1
ATOM 625 O O . HIS A 1 82 ? 2.007 1.410 -24.714 1.00 96.50 82 HIS A O 1
ATOM 631 N N . THR A 1 83 ? 4.043 1.783 -23.864 1.00 96.31 83 THR A N 1
ATOM 632 C CA . THR A 1 83 ? 4.224 3.086 -24.523 1.00 96.31 83 THR A CA 1
ATOM 633 C C . THR A 1 83 ? 5.606 3.204 -25.168 1.00 96.31 83 THR A C 1
ATOM 635 O O . THR A 1 83 ? 6.525 2.465 -24.815 1.00 96.31 83 THR A O 1
ATOM 638 N N . LEU A 1 84 ? 5.759 4.129 -26.124 1.00 96.25 84 LEU A N 1
ATOM 639 C CA . LEU A 1 84 ? 7.037 4.375 -26.808 1.00 96.25 84 LEU A CA 1
ATOM 640 C C . LEU A 1 84 ? 8.166 4.822 -25.855 1.00 96.25 84 LEU A C 1
ATOM 642 O O . LEU A 1 84 ? 9.260 4.280 -25.984 1.00 96.25 84 LEU A O 1
ATOM 646 N N . PRO A 1 85 ? 7.943 5.722 -24.868 1.00 93.19 85 PRO A N 1
ATOM 647 C CA . PRO A 1 85 ? 8.986 6.101 -23.906 1.00 93.19 85 PRO A CA 1
ATOM 648 C C . PRO A 1 85 ? 9.608 4.939 -23.124 1.00 93.19 85 PRO A C 1
ATOM 650 O O . PRO A 1 85 ? 10.735 5.054 -22.654 1.00 93.19 85 PRO A O 1
ATOM 653 N N . GLY A 1 86 ? 8.881 3.832 -22.961 1.00 92.38 86 GLY A N 1
ATOM 654 C CA . GLY A 1 86 ? 9.362 2.660 -22.239 1.00 92.38 86 GLY A CA 1
ATOM 655 C C . GLY A 1 86 ? 10.285 1.744 -23.042 1.00 92.38 86 GLY A C 1
ATOM 656 O O . GLY A 1 86 ? 10.925 0.883 -22.443 1.00 92.38 86 GLY A O 1
ATOM 657 N N . GLU A 1 87 ? 10.368 1.911 -24.367 1.00 93.06 87 GLU A N 1
ATOM 658 C CA . GLU A 1 87 ? 11.113 1.019 -25.267 1.00 93.06 87 GLU A CA 1
ATOM 659 C C . GLU A 1 87 ? 12.570 0.778 -24.822 1.00 93.06 87 GLU A C 1
ATOM 661 O O . GLU A 1 87 ? 12.915 -0.396 -24.645 1.00 93.06 87 GLU A O 1
ATOM 666 N N . PRO A 1 88 ? 13.357 1.810 -24.442 1.00 90.62 88 PRO A N 1
ATOM 667 C CA . PRO A 1 88 ? 14.738 1.625 -23.984 1.00 90.62 88 PRO A CA 1
ATOM 668 C C . PRO A 1 88 ? 14.870 0.863 -22.657 1.00 90.62 88 PRO A C 1
ATOM 670 O O . PRO A 1 88 ? 15.966 0.484 -22.260 1.00 90.62 88 PRO A O 1
ATOM 673 N N . SER A 1 89 ? 13.770 0.687 -21.919 1.00 87.88 89 SER A N 1
ATOM 674 C CA . SER A 1 89 ? 13.740 0.110 -20.569 1.00 87.88 89 SER A CA 1
ATOM 675 C C . SER A 1 89 ? 13.004 -1.231 -20.493 1.00 87.88 89 SER A C 1
ATOM 677 O O . SER A 1 89 ? 12.764 -1.727 -19.389 1.00 87.88 89 SER A O 1
ATOM 679 N N . ARG A 1 90 ? 12.605 -1.835 -21.621 1.00 86.25 90 ARG A N 1
ATOM 680 C CA . ARG A 1 90 ? 11.821 -3.088 -21.637 1.00 86.25 90 ARG A CA 1
ATOM 681 C C . ARG A 1 90 ? 12.579 -4.280 -21.072 1.00 86.25 90 ARG A C 1
ATOM 683 O O . ARG A 1 90 ? 11.995 -5.100 -20.362 1.00 86.25 90 ARG A O 1
ATOM 690 N N . GLU A 1 91 ? 13.871 -4.364 -21.355 1.00 88.56 91 GLU A N 1
ATOM 691 C CA . GLU A 1 91 ? 14.716 -5.419 -20.816 1.00 88.56 91 GLU A CA 1
ATOM 692 C C . GLU A 1 91 ? 14.890 -5.258 -19.306 1.00 88.56 91 GLU A C 1
ATOM 694 O O . GLU A 1 91 ? 14.902 -4.154 -18.750 1.00 88.56 91 GLU A O 1
ATOM 699 N N . ARG A 1 92 ? 14.976 -6.386 -18.600 1.00 81.62 92 ARG A N 1
ATOM 700 C CA . ARG A 1 92 ? 15.213 -6.363 -17.161 1.00 81.62 92 ARG A CA 1
ATOM 701 C C . ARG A 1 92 ? 16.696 -6.109 -16.907 1.00 81.62 92 ARG A C 1
ATOM 703 O O . ARG A 1 92 ? 17.507 -7.014 -17.056 1.00 81.62 92 ARG A O 1
ATOM 710 N N . ALA A 1 93 ? 17.013 -4.896 -16.475 1.00 83.00 93 ALA A N 1
ATOM 711 C CA . ALA A 1 93 ? 18.323 -4.540 -15.948 1.00 83.00 93 ALA A CA 1
ATOM 712 C C . ALA A 1 93 ? 18.380 -4.712 -14.419 1.00 83.00 93 ALA A C 1
ATOM 714 O O . ALA A 1 93 ? 17.347 -4.816 -13.745 1.00 83.00 93 ALA A O 1
ATOM 715 N N . ALA A 1 94 ? 19.597 -4.740 -13.874 1.00 89.06 94 ALA A N 1
ATOM 716 C CA . ALA A 1 94 ? 19.814 -4.571 -12.440 1.00 89.06 94 ALA A CA 1
ATOM 717 C C . ALA A 1 94 ? 19.354 -3.172 -11.988 1.00 89.06 94 ALA A C 1
ATOM 719 O O . ALA A 1 94 ? 19.291 -2.244 -12.794 1.00 89.06 94 ALA A O 1
ATOM 720 N N . PHE A 1 95 ? 19.029 -3.021 -10.701 1.00 87.50 95 PHE A N 1
ATOM 721 C CA . PHE A 1 95 ? 18.708 -1.709 -10.141 1.00 87.50 95 PHE A CA 1
ATOM 722 C C . PHE A 1 95 ? 19.927 -0.781 -10.238 1.00 87.50 95 PHE A C 1
ATOM 724 O O . PHE A 1 95 ? 20.987 -1.096 -9.697 1.00 87.50 95 PHE A O 1
ATOM 731 N N . ASP A 1 96 ? 19.762 0.355 -10.913 1.00 87.94 96 ASP A N 1
ATOM 732 C CA . ASP A 1 96 ? 20.762 1.418 -10.988 1.00 87.94 96 ASP A CA 1
ATOM 733 C C . ASP A 1 96 ? 20.381 2.554 -10.033 1.00 87.94 96 ASP A C 1
ATOM 735 O O . ASP A 1 96 ? 19.492 3.366 -10.305 1.00 87.94 96 ASP A O 1
ATOM 739 N N . GLU A 1 97 ? 21.070 2.607 -8.892 1.00 87.62 97 GLU A N 1
ATOM 740 C CA . GLU A 1 97 ? 20.856 3.644 -7.885 1.00 87.62 97 GLU A CA 1
ATOM 741 C C . GLU A 1 97 ? 21.152 5.046 -8.436 1.00 87.62 97 GLU A C 1
ATOM 743 O O . GLU A 1 97 ? 20.475 6.012 -8.077 1.00 87.62 97 GLU A O 1
ATOM 748 N N . SER A 1 98 ? 22.163 5.173 -9.299 1.00 87.69 98 SER A N 1
ATOM 749 C CA . SER A 1 98 ? 22.618 6.468 -9.800 1.00 87.69 98 SER A CA 1
ATOM 750 C C . SER A 1 98 ? 21.611 7.078 -10.775 1.00 87.69 98 SER A C 1
ATOM 752 O O . SER A 1 98 ? 21.217 8.230 -10.578 1.00 87.69 98 SER A O 1
ATOM 754 N N . GLY A 1 99 ? 21.102 6.282 -11.721 1.00 86.56 99 GLY A N 1
ATOM 755 C CA . GLY A 1 99 ? 20.000 6.669 -12.600 1.00 86.56 99 GLY A CA 1
ATOM 756 C C . GLY A 1 99 ? 18.726 6.990 -11.816 1.00 86.56 99 GLY A C 1
ATOM 757 O O . GLY A 1 99 ? 18.130 8.046 -12.013 1.00 86.56 99 GLY A O 1
ATOM 758 N N . PHE A 1 100 ? 18.353 6.159 -10.832 1.00 86.62 100 PHE A N 1
ATOM 759 C CA . PHE A 1 100 ? 17.187 6.439 -9.983 1.00 86.62 100 PHE A CA 1
ATOM 760 C C . PHE A 1 100 ? 17.316 7.776 -9.229 1.00 86.62 100 PHE A C 1
ATOM 762 O O . PHE A 1 100 ? 16.362 8.554 -9.140 1.00 86.62 100 PHE A O 1
ATOM 769 N N . ARG A 1 101 ? 18.504 8.072 -8.687 1.00 85.50 101 ARG A N 1
ATOM 770 C CA . ARG A 1 101 ? 18.779 9.327 -7.970 1.00 85.50 101 ARG A CA 1
ATOM 771 C C . ARG A 1 101 ? 18.844 10.554 -8.876 1.00 85.50 101 ARG A C 1
ATOM 773 O O . ARG A 1 101 ? 18.604 11.649 -8.376 1.00 85.50 101 ARG A O 1
ATOM 780 N N . GLN A 1 102 ? 19.189 10.403 -10.153 1.00 83.69 102 GLN A N 1
ATOM 781 C CA . GLN A 1 102 ? 19.265 11.521 -11.096 1.00 83.69 102 GLN A CA 1
ATOM 782 C C . GLN A 1 102 ? 17.900 12.202 -11.268 1.00 83.69 102 GLN A C 1
ATOM 784 O O . GLN A 1 102 ? 17.813 13.434 -11.266 1.00 83.69 102 GLN A O 1
ATOM 789 N N . ASP A 1 103 ? 16.841 11.397 -11.337 1.00 73.38 103 ASP A N 1
ATOM 790 C CA . ASP A 1 103 ? 15.473 11.871 -11.548 1.00 73.38 103 ASP A CA 1
ATOM 791 C C . ASP A 1 103 ? 14.741 12.172 -10.229 1.00 73.38 103 ASP A C 1
ATOM 793 O O . ASP A 1 103 ? 1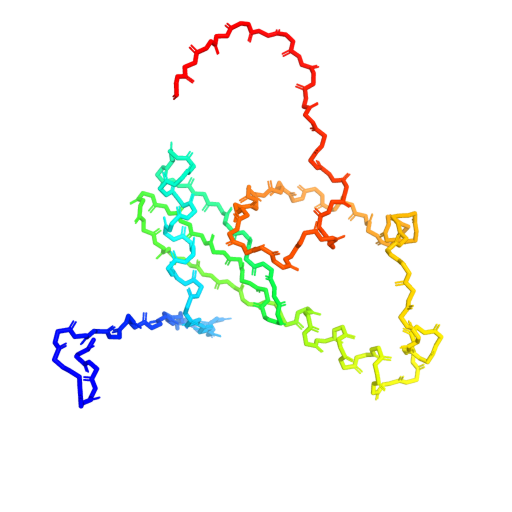3.858 13.036 -10.168 1.00 73.38 103 ASP A O 1
ATOM 797 N N . TRP A 1 104 ? 15.135 11.515 -9.133 1.00 72.12 104 TRP A N 1
ATOM 798 C CA . TRP A 1 104 ? 14.600 11.785 -7.800 1.00 72.12 104 TRP A CA 1
ATOM 799 C C . TRP A 1 104 ? 15.217 13.047 -7.174 1.00 72.12 104 TRP A C 1
ATOM 801 O O . TRP A 1 104 ? 16.315 13.029 -6.616 1.00 72.12 104 TRP A O 1
ATOM 811 N N . LYS A 1 105 ? 14.459 14.150 -7.155 1.00 62.31 105 LYS A N 1
ATOM 812 C CA . LYS A 1 105 ? 14.782 15.335 -6.338 1.00 62.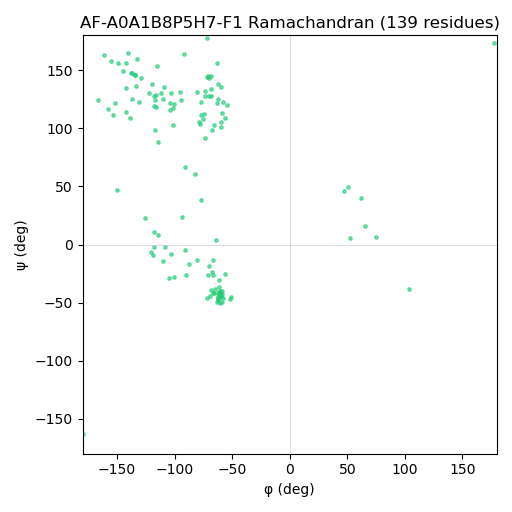31 105 LYS A CA 1
ATOM 813 C C . LYS A 1 105 ? 13.922 15.354 -5.070 1.00 62.31 105 LYS A C 1
ATOM 815 O O . LYS A 1 105 ? 12.701 15.481 -5.192 1.00 62.31 105 LYS A O 1
ATOM 820 N N . PRO A 1 106 ? 14.505 15.285 -3.855 1.00 55.81 106 PRO A N 1
ATOM 821 C CA . PRO A 1 106 ? 13.727 15.332 -2.623 1.00 55.81 106 PRO A CA 1
ATOM 822 C C . PRO A 1 106 ? 13.061 16.705 -2.485 1.00 55.81 106 PRO A C 1
ATOM 824 O O . PRO A 1 106 ? 13.695 17.693 -2.119 1.00 55.81 106 PRO A O 1
ATOM 827 N N . ARG A 1 107 ? 11.760 16.779 -2.769 1.00 47.12 107 ARG A N 1
ATOM 828 C CA . ARG A 1 107 ? 10.952 17.982 -2.542 1.00 47.12 107 ARG A CA 1
ATOM 829 C C . ARG A 1 107 ? 10.507 18.060 -1.086 1.00 47.12 107 ARG A C 1
ATOM 831 O O . ARG A 1 107 ? 9.319 18.000 -0.842 1.00 47.12 107 ARG A O 1
ATOM 838 N N . GLY A 1 108 ? 11.433 18.126 -0.128 1.00 39.59 108 GLY A N 1
ATOM 839 C CA . GLY A 1 108 ? 11.172 18.558 1.260 1.00 39.59 108 GLY A CA 1
ATOM 840 C C . GLY A 1 108 ? 10.031 17.901 2.064 1.00 39.59 108 GLY A C 1
ATOM 841 O O . GLY A 1 108 ? 9.775 18.346 3.178 1.00 39.59 108 GLY A O 1
ATOM 842 N N . ILE A 1 109 ? 9.344 16.872 1.559 1.00 41.09 109 ILE A N 1
ATOM 843 C CA . ILE A 1 109 ? 8.282 16.173 2.280 1.00 41.09 109 ILE A CA 1
ATOM 844 C C . ILE A 1 109 ? 8.981 15.256 3.286 1.00 41.09 109 ILE A C 1
ATOM 846 O O . ILE A 1 109 ? 9.815 14.441 2.872 1.00 41.09 109 ILE A O 1
ATOM 850 N N . PRO A 1 110 ? 8.700 15.372 4.596 1.00 39.72 110 PRO A N 1
ATOM 851 C CA . PRO A 1 110 ? 9.257 14.453 5.572 1.00 39.72 110 PRO A CA 1
ATOM 852 C C . PRO A 1 110 ? 8.826 13.033 5.195 1.00 39.72 110 PRO A C 1
ATOM 854 O O . PRO A 1 110 ? 7.641 12.707 5.214 1.00 39.72 110 PRO A O 1
ATOM 857 N N . MET A 1 111 ? 9.803 12.206 4.807 1.00 41.16 111 MET A N 1
ATOM 858 C CA . MET A 1 111 ? 9.608 10.784 4.542 1.00 41.16 111 MET A CA 1
ATOM 859 C C . MET A 1 111 ? 9.100 10.142 5.823 1.00 41.16 111 MET A C 1
ATOM 861 O O . MET A 1 111 ? 9.854 9.899 6.767 1.00 41.16 111 MET A O 1
ATOM 865 N N . ALA A 1 112 ? 7.797 9.917 5.860 1.00 44.25 112 ALA A N 1
ATOM 866 C CA . ALA A 1 112 ? 7.178 9.211 6.946 1.00 44.25 112 ALA A CA 1
ATOM 867 C C . ALA A 1 112 ? 7.591 7.736 6.872 1.00 44.25 112 ALA A C 1
ATOM 869 O O . ALA A 1 112 ? 7.851 7.193 5.795 1.00 44.25 112 ALA A O 1
ATOM 870 N N . ARG A 1 113 ? 7.795 7.138 8.045 1.00 43.91 113 ARG A N 1
ATOM 871 C CA . ARG A 1 113 ? 8.492 5.865 8.225 1.00 43.91 113 ARG A CA 1
ATOM 872 C C . ARG A 1 113 ? 7.798 4.792 7.367 1.00 43.91 113 ARG A C 1
ATOM 874 O O . ARG A 1 113 ? 6.670 4.407 7.641 1.00 43.91 113 ARG A O 1
ATOM 881 N N . CYS A 1 114 ? 8.458 4.349 6.295 1.00 40.59 114 CYS A N 1
ATOM 882 C CA . CYS A 1 114 ? 7.985 3.248 5.457 1.00 40.59 114 CYS A CA 1
ATOM 883 C C . CYS A 1 114 ? 8.196 1.953 6.247 1.00 40.59 114 CYS A C 1
ATOM 885 O O . CYS A 1 114 ? 9.298 1.393 6.272 1.00 40.59 114 CYS A O 1
ATOM 887 N N . THR A 1 115 ? 7.182 1.544 7.005 1.00 41.75 115 THR A N 1
ATOM 888 C CA . THR A 1 115 ? 7.248 0.345 7.837 1.00 41.75 115 THR A CA 1
ATOM 889 C C . THR A 1 115 ? 7.115 -0.872 6.925 1.00 41.75 115 THR A C 1
ATOM 891 O O . THR A 1 115 ? 6.088 -1.137 6.309 1.00 41.75 115 THR A O 1
ATOM 894 N N . ARG A 1 116 ? 8.240 -1.562 6.765 1.00 43.22 116 ARG A N 1
ATOM 895 C CA . ARG A 1 116 ? 8.498 -2.606 5.771 1.00 43.22 116 ARG A CA 1
ATOM 896 C C . ARG A 1 116 ? 7.767 -3.903 6.164 1.00 43.22 116 ARG A C 1
ATOM 898 O O . ARG A 1 116 ? 8.157 -4.511 7.154 1.00 43.22 116 ARG A O 1
ATOM 905 N N . TYR A 1 117 ? 6.750 -4.349 5.408 1.00 38.06 117 TYR A N 1
ATOM 906 C CA . TYR A 1 117 ? 6.009 -5.596 5.717 1.00 38.06 117 TYR A CA 1
ATOM 907 C C . TYR A 1 117 ? 6.067 -6.716 4.652 1.00 38.06 117 TYR A C 1
ATOM 909 O O . TYR A 1 117 ? 5.679 -7.841 4.951 1.00 38.06 117 TYR A O 1
ATOM 917 N N . SER A 1 118 ? 6.603 -6.521 3.439 1.00 37.06 118 SER A N 1
ATOM 918 C CA . SER A 1 118 ? 6.639 -7.610 2.438 1.00 37.06 118 SER A CA 1
ATOM 919 C C . SER A 1 118 ? 8.057 -8.054 2.053 1.00 37.06 118 SER A C 1
ATOM 921 O O . SER A 1 118 ? 8.914 -7.262 1.663 1.00 37.06 118 SER A O 1
ATOM 923 N N . ARG A 1 119 ? 8.294 -9.373 2.120 1.00 35.09 119 ARG A N 1
ATOM 924 C CA . ARG A 1 119 ? 9.546 -10.068 1.749 1.00 35.09 119 ARG A CA 1
ATOM 925 C C . ARG A 1 119 ? 9.920 -9.967 0.255 1.00 35.09 119 ARG A C 1
ATOM 927 O O . ARG A 1 119 ? 10.888 -10.595 -0.155 1.00 35.09 119 ARG A O 1
ATOM 934 N N . HIS A 1 120 ? 9.170 -9.231 -0.568 1.00 29.41 120 HIS A N 1
ATOM 935 C CA . HIS A 1 120 ? 9.407 -9.100 -2.017 1.00 29.41 120 HIS A CA 1
ATOM 936 C C . HIS A 1 120 ? 9.663 -7.656 -2.485 1.00 29.41 120 HIS A C 1
ATOM 938 O O . HIS A 1 120 ? 10.043 -7.457 -3.632 1.00 29.41 120 HIS A O 1
ATOM 944 N N . ALA A 1 121 ? 9.529 -6.648 -1.614 1.00 36.38 121 ALA A N 1
ATOM 945 C CA . ALA A 1 121 ? 9.819 -5.243 -1.937 1.00 36.38 121 ALA A CA 1
ATOM 946 C C . ALA A 1 121 ? 11.256 -4.818 -1.561 1.00 36.38 121 ALA A C 1
ATOM 948 O O . ALA A 1 121 ? 11.516 -3.644 -1.297 1.00 36.38 121 ALA A O 1
ATOM 949 N N . VAL A 1 122 ? 12.181 -5.780 -1.471 1.00 36.56 122 VAL A N 1
ATOM 950 C CA . VAL A 1 122 ? 13.525 -5.590 -0.898 1.00 36.56 122 VAL A CA 1
ATOM 951 C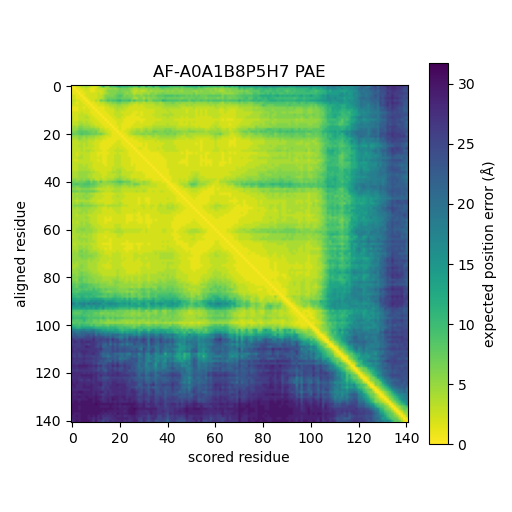 C . VAL A 1 122 ? 14.433 -4.675 -1.726 1.00 36.56 122 VAL A C 1
ATOM 953 O O . VAL A 1 122 ? 15.293 -4.029 -1.134 1.00 36.56 122 VAL A O 1
ATOM 956 N N . ASP A 1 123 ? 14.184 -4.518 -3.028 1.00 28.97 123 ASP A N 1
ATOM 957 C CA . ASP A 1 123 ? 15.217 -3.973 -3.922 1.00 28.97 123 ASP A CA 1
ATOM 958 C C . ASP A 1 123 ? 14.952 -2.555 -4.460 1.00 28.97 123 ASP A C 1
ATOM 960 O O . ASP A 1 123 ? 15.877 -1.914 -4.941 1.00 28.97 123 ASP A O 1
ATOM 964 N N . THR A 1 124 ? 13.733 -2.008 -4.350 1.00 35.12 124 THR A N 1
ATOM 965 C CA . THR A 1 124 ? 13.367 -0.780 -5.106 1.00 35.12 124 THR A CA 1
ATOM 966 C C . THR A 1 124 ? 13.234 0.494 -4.265 1.00 35.12 124 THR A C 1
ATOM 968 O O . THR A 1 124 ? 12.949 1.558 -4.806 1.00 35.12 124 THR A O 1
ATOM 971 N N . CYS A 1 125 ? 13.402 0.420 -2.939 1.00 30.73 125 CYS A N 1
ATOM 972 C CA . CYS A 1 125 ? 13.115 1.551 -2.040 1.00 30.73 125 CYS A CA 1
ATOM 973 C C . CYS A 1 125 ? 14.286 1.947 -1.118 1.00 30.73 125 CYS A C 1
ATOM 975 O O . CYS A 1 125 ? 14.078 2.566 -0.072 1.00 30.73 125 CYS A O 1
ATOM 977 N N . MET A 1 126 ? 15.524 1.606 -1.483 1.00 31.31 126 MET A N 1
ATOM 978 C CA . MET A 1 126 ? 16.728 2.130 -0.832 1.00 31.31 126 MET A CA 1
ATOM 979 C C . MET A 1 126 ? 17.511 2.948 -1.851 1.00 31.31 126 MET A C 1
ATOM 981 O O . MET A 1 126 ? 17.929 2.407 -2.868 1.00 31.31 126 MET A O 1
ATOM 985 N N . PRO A 1 127 ? 17.686 4.255 -1.570 1.00 34.59 127 PRO A N 1
ATOM 986 C CA . PRO A 1 127 ? 18.892 4.573 -0.808 1.00 34.59 127 PRO A CA 1
ATOM 987 C C . PRO A 1 127 ? 18.812 5.807 0.128 1.00 34.59 127 PRO A C 1
ATOM 989 O O . PRO A 1 127 ? 19.714 6.650 0.149 1.00 34.59 127 PRO A O 1
ATOM 992 N N . ALA A 1 128 ? 17.751 5.943 0.931 1.00 36.84 128 ALA A N 1
ATOM 993 C CA . ALA A 1 128 ? 17.641 7.051 1.901 1.00 36.84 128 ALA A CA 1
ATOM 994 C C . ALA A 1 128 ? 17.563 6.633 3.384 1.00 36.84 128 ALA A C 1
ATOM 996 O O . ALA A 1 128 ? 17.585 7.494 4.259 1.00 36.84 128 ALA A O 1
ATOM 997 N N . CYS A 1 129 ? 17.554 5.334 3.700 1.00 32.41 129 CYS A N 1
ATOM 998 C CA . CYS A 1 129 ? 17.727 4.852 5.076 1.00 32.41 129 CYS A CA 1
ATOM 999 C C . CYS A 1 129 ? 19.212 4.595 5.374 1.00 32.41 129 CYS A C 1
ATOM 1001 O O . CYS A 1 129 ? 19.625 3.457 5.574 1.00 32.41 129 CYS A O 1
ATOM 1003 N N . LEU A 1 130 ? 20.023 5.655 5.403 1.00 29.66 130 LEU A N 1
ATOM 1004 C CA . LEU A 1 130 ? 21.299 5.617 6.120 1.00 29.66 130 LEU A CA 1
ATOM 1005 C C . LEU A 1 130 ? 21.010 5.840 7.614 1.00 29.66 130 LEU A C 1
ATOM 1007 O O . LEU A 1 130 ? 20.283 6.780 7.952 1.00 29.66 130 LEU A O 1
ATOM 1011 N N . PRO A 1 131 ? 21.552 5.017 8.529 1.00 28.66 131 PRO A N 1
ATOM 1012 C CA . PRO A 1 131 ? 21.448 5.292 9.953 1.00 28.66 131 PRO A CA 1
ATOM 1013 C C . PRO A 1 131 ? 22.169 6.613 10.239 1.00 28.66 131 PRO A C 1
ATOM 1015 O O . PRO A 1 131 ? 23.347 6.768 9.905 1.00 28.66 131 PRO A O 1
ATOM 1018 N N . ARG A 1 132 ? 21.482 7.577 10.867 1.00 29.53 132 ARG A N 1
ATOM 1019 C CA . ARG A 1 132 ? 22.161 8.735 11.458 1.00 29.53 132 ARG A CA 1
ATOM 1020 C C . ARG A 1 132 ? 23.143 8.199 12.500 1.00 29.53 132 ARG A C 1
ATOM 1022 O O . ARG A 1 132 ? 22.742 7.777 13.580 1.00 29.53 132 ARG A O 1
ATOM 1029 N N . ARG A 1 133 ? 24.436 8.214 12.174 1.00 34.88 133 ARG A N 1
ATOM 1030 C CA . ARG A 1 133 ? 25.499 8.159 13.176 1.00 34.88 133 ARG A CA 1
ATOM 1031 C C . ARG A 1 133 ? 25.445 9.466 13.959 1.00 34.88 133 ARG A C 1
ATOM 1033 O O . ARG A 1 133 ? 25.968 10.479 13.515 1.00 34.88 133 ARG A O 1
ATOM 1040 N N . SER A 1 134 ? 24.821 9.435 15.123 1.00 33.66 134 SER A N 1
ATOM 1041 C CA . SER A 1 134 ? 25.100 10.386 16.194 1.00 33.66 134 SER A CA 1
ATOM 1042 C C . SER A 1 134 ? 25.013 9.618 17.499 1.00 33.66 134 SER A C 1
ATOM 1044 O O . SER A 1 134 ? 23.961 9.081 17.838 1.00 33.66 134 SER A O 1
ATOM 1046 N N . GLY A 1 135 ? 26.154 9.504 18.176 1.00 37.66 135 GLY A N 1
ATOM 1047 C CA . GLY A 1 135 ? 26.249 8.850 19.466 1.00 37.66 135 GLY A CA 1
ATOM 1048 C C . GLY A 1 135 ? 25.325 9.516 20.476 1.00 37.66 135 GLY A C 1
ATOM 1049 O O . GLY A 1 135 ? 25.443 10.705 20.739 1.00 37.66 135 GLY A O 1
ATOM 1050 N N . ALA A 1 136 ? 24.426 8.728 21.044 1.00 30.38 136 ALA A N 1
ATOM 1051 C CA . ALA A 1 136 ? 23.895 8.924 22.379 1.00 30.38 136 ALA A CA 1
ATOM 1052 C C . ALA A 1 136 ? 23.356 7.570 22.839 1.00 30.38 136 ALA A C 1
ATOM 1054 O O . ALA A 1 136 ? 22.474 6.974 22.227 1.00 30.38 136 ALA A O 1
ATOM 1055 N N . SER A 1 137 ? 23.984 7.064 23.891 1.00 33.53 137 SER A N 1
ATOM 1056 C CA . SER A 1 137 ? 23.609 5.866 24.620 1.00 33.53 137 SER A CA 1
ATOM 1057 C C . SER A 1 137 ? 22.157 5.943 25.099 1.00 33.53 137 SER A C 1
ATOM 1059 O O . SER A 1 137 ? 21.834 6.787 25.925 1.00 33.53 137 SER A O 1
ATOM 1061 N N . SER A 1 138 ? 21.311 5.012 24.670 1.00 27.33 138 SER A N 1
ATOM 1062 C CA . SER A 1 138 ? 20.447 4.257 25.587 1.00 27.33 138 SER A CA 1
ATOM 1063 C C . SER A 1 138 ? 19.857 3.053 24.857 1.00 27.33 138 SER A C 1
ATOM 1065 O O . SER A 1 138 ? 19.276 3.159 23.782 1.00 27.33 138 SER A O 1
ATOM 1067 N N . ARG A 1 139 ? 20.089 1.877 25.442 1.00 27.89 139 ARG A N 1
ATOM 1068 C CA . ARG A 1 139 ? 19.357 0.648 25.144 1.00 27.89 139 ARG A CA 1
ATOM 1069 C C . ARG A 1 139 ? 17.940 0.833 25.664 1.00 27.89 139 ARG A C 1
ATOM 1071 O O . ARG A 1 139 ? 17.815 1.191 26.831 1.00 27.89 139 ARG A O 1
ATOM 1078 N N . VAL A 1 140 ? 16.931 0.492 24.877 1.00 26.48 140 VAL A N 1
ATOM 1079 C CA . VAL A 1 140 ? 15.665 -0.027 25.402 1.00 26.48 140 VAL A CA 1
ATOM 1080 C C . VAL A 1 140 ? 15.193 -1.108 24.429 1.00 26.48 140 VAL A C 1
ATOM 1082 O O . VAL A 1 140 ? 15.377 -0.964 23.221 1.00 26.48 140 VAL A O 1
ATOM 1085 N N . CYS A 1 141 ? 14.760 -2.214 25.026 1.00 32.66 141 CYS A N 1
ATOM 1086 C CA . CYS A 1 141 ? 14.413 -3.506 24.445 1.00 32.66 141 CYS A CA 1
ATOM 1087 C C . CYS A 1 141 ? 13.333 -3.451 23.364 1.00 32.66 141 CYS A C 1
ATOM 1089 O O . CYS A 1 141 ? 12.469 -2.554 23.450 1.00 32.66 141 CYS A O 1
#

pLDDT: mean 78.27, std 25.43, range [26.48, 97.69]

Organism: Halomonas elongata (NCBI:txid2746)

Foldseek 3Di:
DADPPDDPHDADDWDWDDDPVDTDTDGPVVVVVLVLCVVVVHQWWWEWDDDCWIKTFTGHRSDTDDIDTDNVNVVCVCCLPPHPNNVVPVDDDADDPVVVVVPDDPPPDPPIDHRDDDPPVPGDDDDPPDPPPDDDDDDDD

Sequence (141 aa):
MAAPGLSNAWIVPGLKVVRDDHVDVMRGEEVQAFGALTLSDTASGLCCLPGTHSKWVRLEQERLTDFTTAMTGELFHAVRFHTLPGEPSRERAAFDESGFRQDWKPRGIPMARCTRYSRHAVDTCMPACLPRRSGASSRVC

Radius of gyration: 18.68 Å; Cα contacts (8 Å, |Δi|>4): 155; chains: 1; bounding box: 45×41×52 Å

Solvent-accessible surface area (backbone atoms only — not comparable to full-atom values): 9150 Å² total; per-residue (Å²): 87,75,37,85,98,47,86,97,41,70,45,84,79,58,52,74,48,83,53,100,92,46,74,46,76,48,68,67,59,64,59,51,52,54,52,38,34,64,76,62,80,48,49,56,48,46,37,49,47,82,47,55,58,21,36,40,36,36,31,51,82,77,34,81,79,49,67,50,79,41,53,57,41,47,50,49,50,46,40,33,72,72,37,78,89,11,59,94,59,60,67,90,69,79,90,55,65,67,66,55,50,73,75,56,70,88,76,81,67,81,81,45,66,62,63,87,82,62,99,80,66,79,78,83,78,69,91,75,86,69,80,82,87,69,95,71,94,74,91,78,134

Secondary structure (DSSP, 8-state):
-BPTT-TT-BPPP-EEEEETTEEEEESSHHHHHHHHHHHTT-S-EEEEE-SSSEEEEEEETTEEEEEEEE-HHHHHHHHHHHSGGGGGG-S-PPP-HHHHHHH----S----------TT-SSSS-SS-------------

InterPro domains:
  IPR007729 2-keto-3-deoxy-galactonokinase [PF05035] (8-102)
  IPR042257 2-keto-3-deoxy-galactonokinase, C-terminal domain [G3DSA:3.30.420.310] (5-109)

Nearest PDB structures (foldseek):
  3t69-assembly1_A  TM=9.131E-01  e=9.458E-08  Sinorhizobium meliloti 1021
  3t69-assembly1_B  TM=9.130E-01  e=4.021E-07  Sinorhizobium meliloti 1021
  3r1x-assembly1_A  TM=8.616E-01  e=3.976E-06  Klebsiella pneumoniae subsp. pneumoniae MGH 78578
  3bex-assembly2_C  TM=7.348E-01  e=6.871E-01  unclassified
  1zbs-assembly1_A-2  TM=5.427E-01  e=2.185E-01  Porphyromonas gingivalis W83